Protein AF-A0A659S0G4-F1 (afdb_monomer_lite)

pLDDT: mean 74.45, std 11.12, range [40.91, 91.38]

Radius of gyration: 21.23 Å; chains: 1; bounding box: 45×64×36 Å

Secondary structure (DSSP, 8-state):
-HHHHHHHHHHHHHHHHHHHHHHS------PPPPTTSS-HHHHHHHHHHHHHHHHHHHHHHHHHHHH-HHHHHHHHHHHHHHHHHHHS-EE-TTSSEE----HHHHHHHH---

Organism: NCBI:txid436295

Sequence (113 aa):
MKIEQQLRQLSFSGLAAALLLMVVPQQAFAMHIMEGFLPPVWALAWWLLFLPCLWYGLVRLRRIVQEDNHQKVLLALCGAFIFVLSALKIPSVTGSCSHPTGVGLAVILFGPG

Foldseek 3Di:
DVVVVVVVVVVVVVVVVVVVVVVPPDPPPPDDDDPPPDDPVVVVVVVVVVVVLVVVVVVLLVVQCVVDVVSVVVVVVLVVVLVVQQVDFDQDPVGDTHGDNSQVVCCVPRNSD

Structure (mmCIF, N/CA/C/O backbone):
data_AF-A0A659S0G4-F1
#
_entry.id   AF-A0A659S0G4-F1
#
loop_
_atom_site.group_PDB
_atom_site.id
_atom_site.type_symbol
_atom_site.label_atom_id
_atom_site.label_alt_id
_atom_site.label_comp_id
_atom_site.label_asym_id
_atom_site.label_entity_id
_atom_site.label_seq_id
_atom_site.pdbx_PDB_ins_code
_atom_site.Cartn_x
_atom_site.Cartn_y
_atom_site.Cartn_z
_atom_site.occupancy
_atom_site.B_iso_or_equiv
_atom_site.auth_seq_id
_atom_site.auth_comp_id
_atom_site.auth_asym_id
_atom_site.auth_atom_id
_atom_site.pdbx_PDB_model_num
ATOM 1 N N . MET A 1 1 ? 11.212 -48.887 13.313 1.00 59.75 1 MET A N 1
ATOM 2 C CA . MET A 1 1 ? 10.382 -47.837 13.956 1.00 59.75 1 MET A CA 1
ATOM 3 C C . MET A 1 1 ? 11.092 -46.488 14.128 1.00 59.75 1 MET A C 1
ATOM 5 O O . MET A 1 1 ? 10.470 -45.481 13.836 1.00 59.75 1 MET A O 1
ATOM 9 N N . LYS A 1 2 ? 12.374 -46.423 14.536 1.00 64.50 2 LYS A N 1
ATOM 10 C CA . LYS A 1 2 ? 13.100 -45.140 14.718 1.00 64.50 2 LYS A CA 1
ATOM 11 C C . LYS A 1 2 ? 13.318 -44.320 13.428 1.00 64.50 2 LYS A C 1
ATOM 13 O O . LYS A 1 2 ? 13.278 -43.098 13.482 1.00 64.50 2 LYS A O 1
ATOM 18 N N . ILE A 1 3 ? 13.515 -44.979 12.282 1.00 67.31 3 ILE A N 1
ATOM 19 C CA . ILE A 1 3 ? 13.807 -44.324 10.987 1.00 67.31 3 ILE A CA 1
ATOM 20 C C . ILE A 1 3 ? 12.574 -43.591 10.422 1.00 67.31 3 ILE A C 1
ATOM 22 O O . ILE A 1 3 ? 12.683 -42.447 9.997 1.00 67.31 3 ILE A O 1
ATOM 26 N N . GLU A 1 4 ? 11.388 -44.197 10.517 1.00 70.69 4 GLU A N 1
ATOM 27 C CA . GLU A 1 4 ? 10.100 -43.584 10.136 1.00 70.69 4 GLU A CA 1
ATOM 28 C C . GLU A 1 4 ? 9.782 -42.322 10.960 1.00 70.69 4 GLU A C 1
ATOM 30 O O . GLU A 1 4 ? 9.325 -41.310 10.429 1.00 70.69 4 GLU A O 1
ATOM 35 N N . GLN A 1 5 ? 10.072 -42.349 12.268 1.00 68.31 5 GLN A N 1
ATOM 36 C CA . GLN A 1 5 ? 9.916 -41.182 13.144 1.00 68.31 5 GLN A CA 1
ATOM 37 C C . GLN A 1 5 ? 10.890 -40.052 12.789 1.00 68.31 5 GLN A C 1
ATOM 39 O O . GLN A 1 5 ? 10.488 -38.891 12.794 1.00 68.31 5 GLN A O 1
ATOM 44 N N . GLN A 1 6 ? 12.136 -40.380 12.440 1.00 67.88 6 GLN A N 1
ATOM 45 C CA . GLN A 1 6 ? 13.134 -39.405 11.991 1.00 67.88 6 GLN A CA 1
ATOM 46 C C . GLN A 1 6 ? 12.742 -38.766 10.650 1.00 67.88 6 GLN A C 1
ATOM 48 O O . GLN A 1 6 ? 12.810 -37.548 10.519 1.00 67.88 6 GLN A O 1
ATOM 53 N N . LEU A 1 7 ? 12.241 -39.554 9.690 1.00 69.50 7 LEU A N 1
ATOM 54 C CA . LEU A 1 7 ? 11.732 -39.055 8.403 1.00 69.50 7 LEU A CA 1
ATOM 55 C C . LEU A 1 7 ? 10.516 -38.130 8.573 1.00 69.50 7 LEU A C 1
ATOM 57 O O . LEU A 1 7 ? 10.467 -37.059 7.967 1.00 69.50 7 LEU A O 1
ATOM 61 N N . ARG A 1 8 ? 9.563 -38.487 9.447 1.00 69.00 8 ARG A N 1
ATOM 62 C CA . ARG A 1 8 ? 8.421 -37.616 9.784 1.00 69.00 8 ARG A CA 1
ATOM 63 C C . ARG A 1 8 ? 8.846 -36.331 10.490 1.00 69.00 8 ARG A C 1
ATOM 65 O O . ARG A 1 8 ? 8.288 -35.283 10.185 1.00 69.00 8 ARG A O 1
ATOM 72 N N . GLN A 1 9 ? 9.821 -36.390 11.397 1.00 67.12 9 GLN A N 1
ATOM 73 C CA . GLN A 1 9 ? 10.372 -35.201 12.058 1.00 67.12 9 GLN A CA 1
ATOM 74 C C . GLN A 1 9 ? 11.100 -34.284 11.070 1.00 67.12 9 GLN A C 1
ATOM 76 O O . GLN A 1 9 ? 10.931 -33.069 11.145 1.00 67.12 9 GLN A O 1
ATOM 81 N N . LEU A 1 10 ? 11.837 -34.843 10.103 1.00 71.12 10 LEU A N 1
ATOM 82 C CA . LEU A 1 10 ? 12.478 -34.069 9.037 1.00 71.12 10 LEU A CA 1
ATOM 83 C C . LEU A 1 10 ? 11.444 -33.390 8.125 1.00 71.12 10 LEU A C 1
ATOM 85 O O . LEU A 1 10 ? 11.600 -32.223 7.781 1.00 71.12 10 LEU A O 1
ATOM 89 N N . SER A 1 11 ? 10.364 -34.096 7.776 1.00 76.62 11 SER A N 1
ATOM 90 C CA . SER A 1 11 ? 9.264 -33.561 6.962 1.00 76.62 11 SER A CA 1
ATOM 91 C C . SER A 1 11 ? 8.482 -32.459 7.687 1.00 76.62 11 SER A C 1
ATOM 93 O O . SER A 1 11 ? 8.220 -31.410 7.100 1.00 76.62 11 SER A O 1
ATOM 95 N N . PHE A 1 12 ? 8.177 -32.643 8.977 1.00 77.06 12 PHE A N 1
ATOM 96 C CA . PHE A 1 12 ? 7.542 -31.613 9.806 1.00 77.06 12 PHE A CA 1
ATOM 97 C C . PHE A 1 12 ? 8.444 -30.394 10.007 1.00 77.06 12 PHE A C 1
ATOM 99 O O . PHE A 1 12 ? 7.964 -29.266 9.950 1.00 77.06 12 PHE A O 1
ATOM 106 N N . SER A 1 13 ? 9.746 -30.613 10.203 1.00 78.38 13 SER A N 1
ATOM 107 C CA . SER A 1 13 ? 10.742 -29.543 10.292 1.00 78.38 13 SER A CA 1
ATOM 108 C C . SER A 1 13 ? 10.844 -28.763 8.977 1.00 78.38 13 SER A C 1
ATOM 110 O O . SER A 1 13 ? 10.824 -27.535 8.987 1.00 78.38 13 SER A O 1
ATOM 112 N N . GLY A 1 14 ? 10.846 -29.455 7.832 1.00 82.06 14 GLY A N 1
ATOM 113 C CA . GLY A 1 14 ? 10.833 -28.828 6.508 1.00 82.06 14 GLY A CA 1
ATOM 114 C C . GLY A 1 14 ? 9.564 -28.012 6.240 1.00 82.06 14 GLY A C 1
ATOM 115 O O . GLY A 1 14 ? 9.650 -2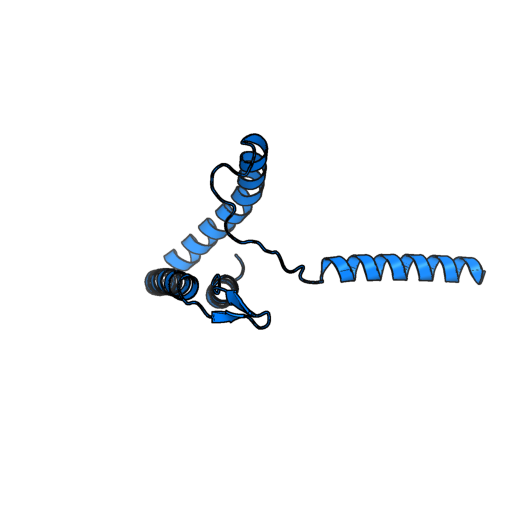6.895 5.734 1.00 82.06 14 GLY A O 1
ATOM 116 N N . LEU A 1 15 ? 8.395 -28.522 6.640 1.00 82.06 15 LEU A N 1
ATOM 117 C CA . LEU A 1 15 ? 7.129 -27.784 6.568 1.00 82.06 15 LEU A CA 1
ATOM 118 C C . LEU A 1 15 ? 7.125 -26.557 7.488 1.00 82.06 15 LEU A C 1
ATOM 120 O O . LEU A 1 15 ? 6.713 -25.482 7.063 1.00 82.06 15 LEU A O 1
ATOM 124 N N . ALA A 1 16 ? 7.620 -26.692 8.720 1.00 81.19 16 ALA A N 1
ATOM 125 C CA . ALA A 1 16 ? 7.731 -25.581 9.660 1.00 81.19 16 ALA A CA 1
ATOM 126 C C . ALA A 1 16 ? 8.700 -24.499 9.155 1.00 81.19 16 ALA A C 1
ATOM 128 O O . ALA A 1 16 ? 8.395 -23.313 9.255 1.00 81.19 16 ALA A O 1
ATOM 129 N N . ALA A 1 17 ? 9.825 -24.891 8.552 1.00 79.12 17 ALA A N 1
ATOM 130 C CA . ALA A 1 17 ? 10.774 -23.971 7.934 1.00 79.12 17 ALA A CA 1
ATOM 131 C C . ALA A 1 17 ? 10.173 -23.249 6.717 1.00 79.12 17 ALA A C 1
ATOM 133 O O . ALA A 1 17 ? 10.342 -22.040 6.586 1.00 79.12 17 ALA A O 1
ATOM 134 N N . ALA A 1 18 ? 9.422 -23.948 5.860 1.00 76.94 18 ALA A N 1
ATOM 135 C CA . ALA A 1 18 ? 8.732 -23.335 4.723 1.00 76.94 18 ALA A CA 1
ATOM 136 C C . ALA A 1 18 ? 7.661 -22.324 5.169 1.00 76.94 18 ALA A C 1
ATOM 138 O O . ALA A 1 18 ? 7.547 -21.239 4.602 1.00 76.94 18 ALA A O 1
ATOM 139 N N . LEU A 1 19 ? 6.913 -22.657 6.223 1.00 78.38 19 LEU A N 1
ATOM 140 C CA . LEU A 1 19 ? 5.888 -21.787 6.796 1.00 78.38 19 LEU A CA 1
ATOM 141 C C . LEU A 1 19 ? 6.518 -20.556 7.466 1.00 78.38 19 LEU A C 1
ATOM 143 O O . LEU A 1 19 ? 6.023 -19.445 7.306 1.00 78.38 19 LEU A O 1
ATOM 147 N N . LEU A 1 20 ? 7.662 -20.732 8.130 1.00 74.50 20 LEU A N 1
ATOM 148 C CA . LEU A 1 20 ? 8.440 -19.638 8.705 1.00 74.50 20 LEU A CA 1
ATOM 149 C C . LEU A 1 20 ? 8.999 -18.711 7.617 1.00 74.50 20 LEU A C 1
ATOM 151 O O . LEU A 1 20 ? 8.888 -17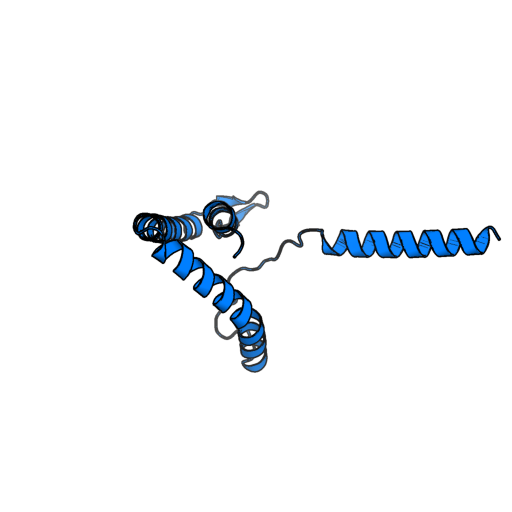.498 7.751 1.00 74.50 20 LEU A O 1
ATOM 155 N N . LEU A 1 21 ? 9.508 -19.256 6.507 1.00 70.25 21 LEU A N 1
ATOM 156 C CA . LEU A 1 21 ? 10.000 -18.473 5.366 1.00 70.25 21 LEU A CA 1
ATOM 157 C C . LEU A 1 21 ? 8.901 -17.656 4.668 1.00 70.25 21 LEU A C 1
ATOM 159 O O . LEU A 1 21 ? 9.199 -16.576 4.166 1.00 70.25 21 LEU A O 1
ATOM 163 N N . MET A 1 22 ? 7.643 -18.114 4.671 1.00 65.81 22 MET A N 1
ATOM 164 C CA . MET A 1 22 ? 6.508 -17.328 4.159 1.00 65.81 22 MET A CA 1
ATOM 165 C C . MET A 1 22 ? 6.104 -16.163 5.074 1.00 65.81 22 MET A C 1
ATOM 167 O O . MET A 1 22 ? 5.543 -15.181 4.595 1.00 65.81 22 MET A O 1
ATOM 171 N N . VAL A 1 23 ? 6.381 -16.261 6.377 1.00 68.69 23 VAL A N 1
ATOM 172 C CA . VAL A 1 23 ? 6.092 -15.205 7.365 1.00 68.69 23 VAL A CA 1
ATOM 173 C C . VAL A 1 23 ? 7.227 -14.178 7.442 1.00 68.69 23 VAL A C 1
ATOM 175 O O . VAL A 1 23 ? 7.009 -13.058 7.907 1.00 68.69 23 VAL A O 1
ATOM 178 N N . VAL A 1 24 ? 8.432 -14.516 6.963 1.00 58.91 24 VAL A N 1
ATOM 179 C CA . VAL A 1 24 ? 9.543 -13.560 6.897 1.00 58.91 24 VAL A CA 1
ATOM 180 C C . VAL A 1 24 ? 9.160 -12.423 5.944 1.00 58.91 24 VAL A C 1
ATOM 182 O O . VAL A 1 24 ? 8.944 -12.674 4.756 1.00 58.91 24 VAL A O 1
ATOM 185 N N . PRO A 1 25 ? 9.115 -11.164 6.419 1.00 48.50 25 PRO A N 1
ATOM 186 C CA . PRO A 1 25 ? 8.858 -10.028 5.553 1.00 48.50 25 PRO A CA 1
ATOM 187 C C . PRO A 1 25 ? 10.021 -9.900 4.566 1.00 48.50 25 PRO A C 1
ATOM 189 O O . PRO A 1 25 ? 11.109 -9.436 4.908 1.00 48.50 25 PRO A O 1
ATOM 192 N N . GLN A 1 26 ? 9.808 -10.352 3.331 1.00 48.28 26 GLN A N 1
ATOM 193 C CA . GLN A 1 26 ? 10.722 -10.090 2.228 1.00 48.28 26 GLN A CA 1
ATOM 194 C C . GLN A 1 26 ? 10.735 -8.575 2.004 1.00 48.28 26 GLN A C 1
ATOM 196 O O . GLN A 1 26 ? 9.684 -7.963 1.805 1.00 48.28 26 GLN A O 1
ATOM 201 N N . GLN A 1 27 ? 11.919 -7.960 2.062 1.00 47.88 27 GLN A N 1
ATOM 202 C CA . GLN A 1 27 ? 12.090 -6.557 1.700 1.00 47.88 27 GLN A CA 1
ATOM 203 C C . GLN A 1 27 ? 11.767 -6.407 0.212 1.00 47.88 27 GLN A C 1
ATOM 205 O O . GLN A 1 27 ? 12.602 -6.652 -0.655 1.00 47.88 27 GLN A O 1
ATOM 210 N N . ALA A 1 28 ? 10.524 -6.048 -0.092 1.00 49.44 28 ALA A N 1
ATOM 211 C CA . ALA A 1 28 ? 10.139 -5.692 -1.439 1.00 49.44 28 ALA A CA 1
ATOM 212 C C . ALA A 1 28 ? 10.856 -4.384 -1.790 1.00 49.44 28 ALA A C 1
ATOM 214 O O . ALA A 1 28 ? 10.543 -3.330 -1.236 1.00 49.44 28 ALA A O 1
ATOM 215 N N . PHE A 1 29 ? 11.795 -4.438 -2.736 1.00 52.22 29 PHE A N 1
ATOM 216 C CA . PHE A 1 29 ? 12.348 -3.261 -3.418 1.00 52.22 29 PHE A CA 1
ATOM 217 C C . PHE A 1 29 ? 11.293 -2.649 -4.358 1.00 52.22 29 PHE A C 1
ATOM 219 O O . PHE A 1 29 ? 11.532 -2.418 -5.539 1.00 52.22 29 PHE A O 1
ATOM 226 N N . ALA A 1 30 ? 10.086 -2.431 -3.837 1.00 54.12 30 ALA A N 1
ATOM 227 C CA . ALA A 1 30 ? 8.965 -1.838 -4.539 1.00 54.12 30 ALA A CA 1
ATOM 228 C C . ALA A 1 30 ? 9.149 -0.317 -4.549 1.00 54.12 30 ALA A C 1
ATOM 230 O O . ALA A 1 30 ? 8.494 0.422 -3.819 1.00 54.12 30 ALA A O 1
ATOM 231 N N . MET A 1 31 ? 10.097 0.147 -5.359 1.00 61.94 31 MET A N 1
ATOM 232 C CA . MET A 1 31 ? 10.041 1.506 -5.883 1.00 61.94 31 MET A CA 1
ATOM 233 C C . MET A 1 31 ? 9.171 1.520 -7.140 1.00 61.94 31 MET A C 1
ATOM 235 O O . MET A 1 31 ? 8.962 0.487 -7.777 1.00 61.94 31 MET A O 1
ATOM 239 N N . HIS A 1 32 ? 8.637 2.694 -7.472 1.00 67.94 32 HIS A N 1
ATOM 240 C CA . HIS A 1 32 ? 7.810 2.907 -8.655 1.00 67.94 32 HIS A CA 1
ATOM 241 C C . HIS A 1 32 ? 8.496 2.319 -9.897 1.00 67.94 32 HIS A C 1
ATOM 243 O O . HIS A 1 32 ? 9.608 2.718 -10.247 1.00 67.94 32 HIS A O 1
ATOM 249 N N . ILE A 1 33 ? 7.837 1.359 -10.549 1.00 74.94 33 ILE A N 1
ATOM 250 C CA . ILE A 1 33 ? 8.279 0.849 -11.847 1.00 74.94 33 ILE A CA 1
ATOM 251 C C . ILE A 1 33 ? 8.075 1.983 -12.850 1.00 74.94 33 ILE A C 1
ATOM 253 O O . ILE A 1 33 ? 6.972 2.519 -12.953 1.00 74.94 33 ILE A O 1
ATOM 257 N N . MET A 1 34 ? 9.135 2.366 -13.562 1.00 75.44 34 MET A N 1
ATOM 258 C CA . MET A 1 34 ? 9.049 3.431 -14.560 1.00 75.44 34 MET A CA 1
ATOM 259 C C . MET A 1 34 ? 8.046 3.073 -15.668 1.00 75.44 34 MET A C 1
ATOM 261 O O . MET A 1 34 ? 7.918 1.906 -16.058 1.00 75.44 34 MET A O 1
ATOM 265 N N . GLU A 1 35 ? 7.345 4.080 -16.189 1.00 74.00 35 GLU A N 1
ATOM 266 C CA . GLU A 1 35 ? 6.432 3.886 -17.316 1.00 74.00 35 GLU A CA 1
ATOM 267 C C . GLU A 1 35 ? 7.179 3.299 -18.523 1.00 74.00 35 GLU A C 1
ATOM 269 O O . GLU A 1 35 ? 8.306 3.686 -18.828 1.00 74.00 35 GLU A O 1
ATOM 274 N N . GLY A 1 36 ? 6.563 2.324 -19.194 1.00 76.88 36 GLY A N 1
ATOM 275 C CA . GLY A 1 36 ? 7.153 1.651 -20.357 1.00 76.88 36 GLY A CA 1
ATOM 276 C C . GLY A 1 36 ? 8.114 0.497 -20.047 1.00 76.88 36 GLY A C 1
ATOM 277 O O . GLY A 1 36 ? 8.561 -0.166 -20.978 1.00 76.88 36 GLY A O 1
ATOM 278 N N . PHE A 1 37 ? 8.406 0.199 -18.774 1.00 78.38 37 PHE A N 1
ATOM 279 C CA . PHE A 1 37 ? 9.291 -0.919 -18.410 1.00 78.38 37 PHE A CA 1
ATOM 280 C C . PHE A 1 37 ? 8.612 -2.295 -18.482 1.00 78.38 37 PHE A C 1
ATOM 282 O O . PHE A 1 37 ? 9.249 -3.296 -18.804 1.00 78.38 37 PHE A O 1
ATOM 289 N N . LEU A 1 38 ? 7.314 -2.364 -18.173 1.00 79.50 38 LEU A N 1
ATOM 290 C CA . LEU A 1 38 ? 6.559 -3.617 -18.157 1.00 79.50 38 LEU A CA 1
ATOM 291 C C . LEU A 1 38 ? 5.833 -3.843 -19.494 1.00 79.50 38 LEU A C 1
ATOM 293 O O . LEU A 1 38 ? 5.136 -2.938 -19.960 1.00 79.50 38 LEU A O 1
ATOM 297 N N . PRO A 1 39 ? 5.898 -5.055 -20.080 1.00 86.50 39 PRO A N 1
ATOM 298 C CA . PRO A 1 39 ? 5.055 -5.416 -21.213 1.00 86.50 39 PRO A CA 1
ATOM 299 C C . PRO A 1 39 ? 3.562 -5.230 -20.881 1.00 86.50 39 PRO A C 1
ATOM 301 O O . PRO A 1 39 ? 3.149 -5.570 -19.766 1.00 86.50 39 PRO A O 1
ATOM 304 N N . PRO A 1 40 ? 2.718 -4.779 -21.832 1.00 84.50 40 PRO A N 1
ATOM 305 C CA . PRO A 1 40 ? 1.312 -4.448 -21.567 1.00 84.50 40 PRO A CA 1
ATOM 306 C C . PRO A 1 40 ? 0.501 -5.584 -20.925 1.00 84.50 40 PRO A C 1
ATOM 308 O O . PRO A 1 40 ? -0.337 -5.349 -20.057 1.00 84.50 40 PRO A O 1
ATOM 311 N N . VAL A 1 41 ? 0.790 -6.832 -21.308 1.00 87.56 41 VAL A N 1
ATOM 312 C CA . VAL A 1 41 ? 0.140 -8.034 -20.757 1.00 87.56 41 VAL A CA 1
ATOM 313 C C . VAL A 1 41 ? 0.440 -8.199 -19.265 1.00 87.56 41 VAL A C 1
ATOM 315 O O . VAL A 1 41 ? -0.447 -8.533 -18.482 1.00 87.56 41 VAL A O 1
ATOM 318 N N . TRP A 1 42 ? 1.681 -7.932 -18.857 1.00 84.56 42 TRP A N 1
ATOM 319 C CA . TRP A 1 42 ? 2.099 -8.051 -17.463 1.00 84.56 42 TRP A CA 1
ATOM 320 C C . TRP A 1 42 ? 1.520 -6.916 -16.614 1.00 84.56 42 TRP A C 1
ATOM 322 O O . TRP A 1 42 ? 1.047 -7.162 -15.508 1.00 84.56 42 TRP A O 1
ATOM 332 N N . ALA A 1 43 ? 1.465 -5.693 -17.151 1.00 84.62 43 ALA A N 1
ATOM 333 C CA . ALA A 1 43 ? 0.817 -4.566 -16.481 1.00 84.62 43 ALA A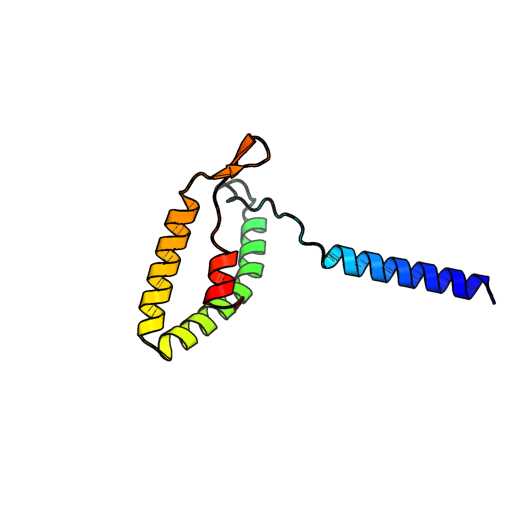 CA 1
ATOM 334 C C . ALA A 1 43 ? -0.670 -4.844 -16.189 1.00 84.62 43 ALA A C 1
ATOM 336 O O . ALA A 1 43 ? -1.134 -4.602 -15.074 1.00 84.62 43 ALA A O 1
ATOM 337 N N . LEU A 1 44 ? -1.398 -5.416 -17.157 1.00 86.94 44 LEU A N 1
ATOM 338 C CA . LEU A 1 44 ? -2.796 -5.821 -16.978 1.00 86.94 44 LEU A CA 1
ATOM 339 C C . LEU A 1 44 ? -2.960 -6.911 -15.913 1.00 86.94 44 LEU A C 1
ATOM 341 O O . LEU A 1 44 ? -3.883 -6.829 -15.105 1.00 86.94 44 LEU A O 1
ATOM 345 N N . ALA A 1 45 ? -2.064 -7.902 -15.876 1.00 89.50 45 ALA A N 1
ATOM 346 C CA . ALA A 1 45 ? -2.112 -8.965 -14.875 1.00 89.50 45 ALA A CA 1
ATOM 347 C C . ALA A 1 45 ? -1.991 -8.411 -13.443 1.00 89.50 45 ALA A C 1
ATOM 349 O O . ALA A 1 45 ? -2.786 -8.773 -12.574 1.00 89.50 45 ALA A O 1
ATOM 350 N N . TRP A 1 46 ? -1.060 -7.479 -13.203 1.00 85.12 46 TRP A N 1
ATOM 351 C CA . TRP A 1 46 ? -0.926 -6.824 -11.895 1.00 85.12 46 TRP A CA 1
ATOM 352 C C . TRP A 1 46 ? -2.106 -5.930 -11.551 1.00 85.12 46 TRP A C 1
ATOM 354 O O . TRP A 1 46 ? -2.547 -5.930 -10.404 1.00 85.12 46 TRP A O 1
ATOM 364 N N . TRP A 1 47 ? -2.656 -5.215 -12.532 1.00 85.50 47 TRP A N 1
ATOM 365 C CA . TRP A 1 47 ? -3.874 -4.429 -12.341 1.00 85.50 47 TRP A CA 1
ATOM 366 C C . TRP A 1 47 ? -5.050 -5.299 -11.900 1.00 85.50 47 TRP A C 1
ATOM 368 O O . TRP A 1 47 ? -5.777 -4.936 -10.977 1.00 85.50 47 TRP A O 1
ATOM 378 N N . LEU A 1 48 ? -5.210 -6.469 -12.518 1.00 91.38 48 LEU A N 1
ATOM 379 C CA . LEU A 1 48 ? -6.292 -7.394 -12.199 1.00 91.38 48 LEU A CA 1
ATOM 380 C C . LEU A 1 48 ? -6.152 -7.990 -10.791 1.00 91.38 48 LEU A C 1
ATOM 382 O O . LEU A 1 48 ? -7.150 -8.134 -10.091 1.00 91.38 48 LEU A O 1
ATOM 386 N N . LEU A 1 49 ? -4.922 -8.286 -10.359 1.00 89.44 49 LEU A N 1
ATOM 387 C CA . LEU A 1 49 ? -4.631 -8.746 -8.996 1.00 89.44 49 LEU A CA 1
ATOM 388 C C . LEU A 1 49 ? -4.798 -7.636 -7.947 1.00 89.44 49 LEU A C 1
ATOM 390 O O . LEU A 1 49 ? -5.241 -7.905 -6.834 1.00 89.44 49 LEU A O 1
ATOM 394 N N . PHE A 1 50 ? -4.469 -6.392 -8.293 1.00 86.50 50 PHE A N 1
ATOM 395 C CA . PHE A 1 50 ? -4.579 -5.236 -7.401 1.00 86.50 50 PHE A CA 1
ATOM 396 C C . PHE A 1 50 ? -6.025 -4.751 -7.212 1.00 86.50 50 PHE A C 1
ATOM 398 O O . PHE A 1 50 ? -6.409 -4.351 -6.111 1.00 86.50 50 PHE A O 1
ATOM 405 N N . LEU A 1 51 ? -6.845 -4.816 -8.265 1.00 90.75 51 LEU A N 1
ATOM 406 C CA . LEU A 1 51 ? -8.242 -4.372 -8.277 1.00 90.75 51 LEU A CA 1
ATOM 407 C C . LEU A 1 51 ? -9.107 -4.870 -7.102 1.00 90.75 51 LEU A C 1
ATOM 409 O O . LEU A 1 51 ? -9.780 -4.031 -6.499 1.00 90.75 51 LEU A O 1
ATOM 413 N N . PRO A 1 52 ? -9.130 -6.168 -6.733 1.00 88.06 52 PRO A N 1
ATOM 414 C CA . PRO A 1 52 ? -9.945 -6.635 -5.610 1.00 88.06 52 PRO A CA 1
ATOM 415 C C . PRO A 1 52 ? -9.503 -6.034 -4.271 1.00 88.06 52 PRO A C 1
ATOM 417 O O . PRO A 1 52 ? -10.350 -5.648 -3.463 1.00 88.06 52 PRO A O 1
ATOM 420 N N . CYS A 1 53 ? -8.194 -5.896 -4.047 1.00 87.50 53 CYS A N 1
ATOM 421 C CA . CYS A 1 53 ? -7.651 -5.261 -2.846 1.00 87.50 53 CYS A CA 1
ATOM 422 C C . CYS A 1 53 ? -8.010 -3.771 -2.793 1.00 87.50 53 CYS A C 1
ATOM 424 O O . CYS A 1 53 ? -8.462 -3.284 -1.756 1.00 87.50 53 CYS A O 1
ATOM 426 N N . LEU A 1 54 ? -7.884 -3.063 -3.922 1.00 87.25 54 LEU A N 1
ATOM 427 C CA . LEU A 1 54 ? -8.275 -1.659 -4.035 1.00 87.25 54 LEU A CA 1
ATOM 428 C C . LEU A 1 54 ? -9.773 -1.471 -3.769 1.00 87.25 54 LEU A C 1
ATOM 430 O O . LEU A 1 54 ? -10.165 -0.569 -3.032 1.00 87.25 54 LEU A O 1
ATOM 434 N N . TRP A 1 55 ? -10.616 -2.326 -4.351 1.00 88.81 55 TRP A N 1
ATOM 435 C CA . TRP A 1 55 ? -12.063 -2.258 -4.174 1.00 88.81 55 TRP A CA 1
ATOM 436 C C . TRP A 1 55 ? -12.465 -2.438 -2.709 1.00 88.81 55 TRP A C 1
ATOM 438 O O . TRP A 1 55 ? -13.237 -1.637 -2.181 1.00 88.81 55 TRP A O 1
ATOM 448 N N . TYR A 1 56 ? -11.917 -3.457 -2.042 1.00 87.06 56 TYR A N 1
ATOM 449 C CA . TYR A 1 56 ? -12.169 -3.698 -0.623 1.00 87.06 56 TYR A CA 1
ATOM 450 C C . TYR A 1 56 ? -11.757 -2.495 0.239 1.00 87.06 56 TYR A C 1
ATOM 452 O O . TYR A 1 56 ? -12.571 -2.017 1.034 1.00 87.06 56 TYR A O 1
ATOM 460 N N . GLY A 1 57 ? -10.558 -1.946 -0.001 1.00 83.94 57 GLY A N 1
ATOM 461 C CA . GLY A 1 57 ? -10.071 -0.753 0.693 1.00 83.94 57 GLY A CA 1
ATOM 462 C C . GLY A 1 57 ? -10.965 0.470 0.474 1.00 83.94 57 GLY A C 1
ATOM 463 O O . GLY A 1 57 ? -11.331 1.162 1.419 1.00 83.94 57 GLY A O 1
ATOM 464 N N . LEU A 1 58 ? -11.417 0.712 -0.761 1.00 85.62 58 LEU A N 1
ATOM 465 C CA . LEU A 1 58 ? -12.314 1.830 -1.074 1.00 85.62 58 LEU A CA 1
ATOM 466 C C . LEU A 1 58 ? -13.685 1.700 -0.403 1.00 85.62 58 LEU A C 1
ATOM 468 O O . LEU A 1 58 ? -14.228 2.695 0.079 1.00 85.62 58 LEU A O 1
ATOM 472 N N . VAL A 1 59 ? -14.269 0.499 -0.376 1.00 87.81 59 VAL A N 1
ATOM 473 C CA . VAL A 1 59 ? -15.569 0.264 0.273 1.00 87.81 59 VAL A CA 1
ATOM 474 C C . VAL A 1 59 ? -15.476 0.528 1.773 1.00 87.81 59 VAL A C 1
ATOM 476 O O . VAL A 1 59 ? -16.367 1.159 2.344 1.00 87.81 59 VAL A O 1
ATOM 479 N N . ARG A 1 60 ? -14.398 0.077 2.410 1.00 83.38 60 ARG A N 1
ATOM 480 C CA . ARG A 1 60 ? -14.177 0.263 3.842 1.00 83.38 60 ARG A CA 1
ATOM 481 C C . ARG A 1 60 ? -13.871 1.715 4.190 1.00 83.38 60 ARG A C 1
ATOM 483 O O . ARG A 1 60 ? -14.506 2.258 5.091 1.00 83.38 60 ARG A O 1
ATOM 490 N N . LEU A 1 61 ? -13.032 2.376 3.396 1.00 82.94 61 LEU A N 1
ATOM 491 C CA . LEU A 1 61 ? -12.748 3.801 3.534 1.00 82.94 61 LEU A CA 1
ATOM 492 C C . LEU A 1 61 ? -14.022 4.646 3.427 1.00 82.94 61 LEU A C 1
ATOM 494 O O . LEU A 1 61 ? -14.233 5.544 4.236 1.00 82.94 61 LEU A O 1
ATOM 498 N N . ARG A 1 62 ? -14.914 4.328 2.475 1.00 83.69 62 ARG A N 1
ATOM 499 C CA . ARG A 1 62 ? -16.216 5.005 2.361 1.00 83.69 62 ARG A CA 1
ATOM 500 C C . ARG A 1 62 ? -17.075 4.835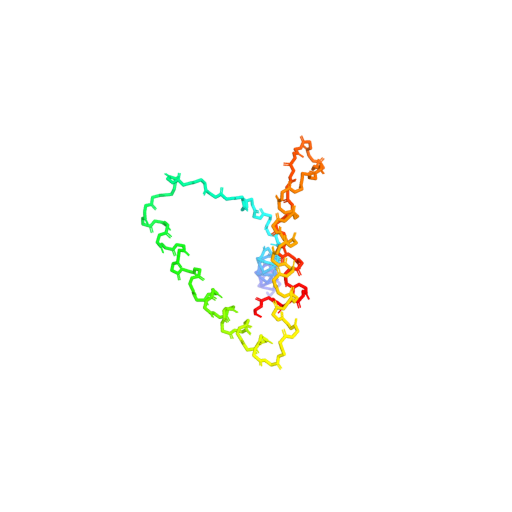 3.609 1.00 83.69 62 ARG A C 1
ATOM 502 O O . ARG A 1 62 ? -17.704 5.810 3.998 1.00 83.69 62 ARG A O 1
ATOM 509 N N . ARG A 1 63 ? -17.109 3.649 4.229 1.00 83.56 63 ARG A N 1
ATOM 510 C CA . ARG A 1 63 ? -17.879 3.424 5.469 1.00 83.56 63 ARG A CA 1
ATOM 511 C C . ARG A 1 63 ? -17.340 4.274 6.618 1.00 83.56 63 ARG A C 1
ATOM 513 O O . ARG A 1 63 ? -18.101 5.029 7.207 1.00 83.56 63 ARG A O 1
ATOM 520 N N . ILE A 1 64 ? -16.026 4.236 6.839 1.00 80.75 64 ILE A N 1
ATOM 521 C CA . ILE A 1 64 ? -15.333 5.019 7.875 1.00 80.75 64 ILE A CA 1
ATOM 522 C C . ILE A 1 64 ? -15.614 6.525 7.710 1.00 80.75 64 ILE A C 1
ATOM 524 O O . ILE A 1 64 ? -15.907 7.240 8.663 1.00 80.75 64 ILE A O 1
ATOM 528 N N . VAL A 1 65 ? -15.579 7.002 6.466 1.00 82.69 65 VAL A N 1
ATOM 529 C CA . VAL A 1 65 ? -15.840 8.397 6.095 1.00 82.69 65 VAL A CA 1
ATOM 530 C C . VAL A 1 65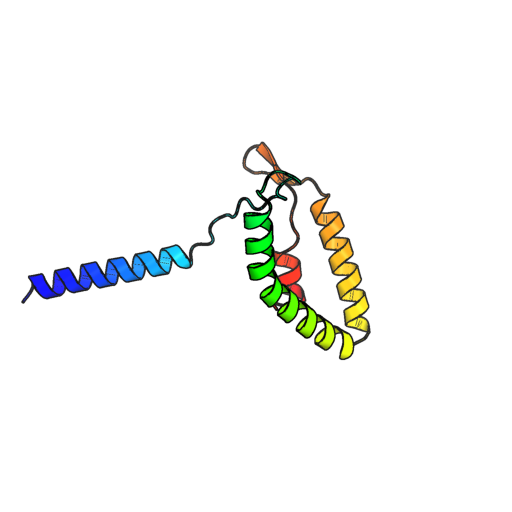 ? -17.321 8.800 6.213 1.00 82.69 65 VAL A C 1
ATOM 532 O O . VAL A 1 65 ? -17.629 9.981 6.394 1.00 82.69 65 VAL A O 1
ATOM 535 N N . GLN A 1 66 ? -18.250 7.857 6.048 1.00 81.38 66 GLN A N 1
ATOM 536 C CA . GLN A 1 66 ? -19.690 8.104 6.175 1.00 81.38 66 GLN A CA 1
ATOM 537 C C . GLN A 1 66 ? -20.149 8.158 7.634 1.00 81.38 66 GLN A C 1
ATOM 539 O O . GLN A 1 66 ? -21.098 8.881 7.923 1.00 81.38 66 GLN A O 1
ATOM 544 N N . GLU A 1 67 ? -19.482 7.428 8.528 1.00 80.69 67 GLU A N 1
ATOM 545 C CA . GLU A 1 67 ? -19.796 7.404 9.961 1.00 80.69 67 GLU A CA 1
ATOM 546 C C . GLU A 1 67 ? -19.441 8.723 10.664 1.00 80.69 67 GLU A C 1
ATOM 548 O O . GLU A 1 67 ? -20.208 9.185 11.506 1.00 80.69 67 GLU A O 1
ATOM 553 N N . ASP A 1 68 ? -18.333 9.374 10.288 1.00 77.25 68 ASP A N 1
ATOM 554 C CA . ASP A 1 68 ? -17.925 10.655 10.873 1.00 77.25 68 ASP A CA 1
ATOM 555 C C . ASP A 1 68 ? -17.284 11.586 9.828 1.00 77.25 68 ASP A C 1
ATOM 557 O O . ASP A 1 68 ? -16.325 11.243 9.133 1.00 77.25 68 ASP A O 1
ATOM 561 N N . ASN A 1 69 ? -17.783 12.821 9.731 1.00 75.62 69 ASN A N 1
ATOM 562 C CA . ASN A 1 69 ? -17.211 13.833 8.842 1.00 75.62 69 ASN A CA 1
ATOM 563 C C . ASN A 1 69 ? -15.794 14.259 9.264 1.00 75.62 69 ASN A C 1
ATOM 565 O O . ASN A 1 69 ? -15.029 14.714 8.412 1.00 75.62 69 ASN A O 1
ATOM 569 N N . HIS A 1 70 ? -15.410 14.084 10.531 1.00 76.56 70 HIS A N 1
ATOM 570 C CA . HIS A 1 70 ? -14.057 14.360 11.010 1.00 76.56 70 HIS A CA 1
ATOM 571 C C . HIS A 1 70 ? -13.016 13.409 10.391 1.00 76.56 70 HIS A C 1
ATOM 573 O O . HIS A 1 70 ? -11.900 13.823 10.068 1.00 76.56 70 HIS A O 1
ATOM 579 N N . GLN A 1 71 ? -13.409 12.162 10.102 1.00 77.25 71 GLN A N 1
ATOM 580 C CA . GLN A 1 71 ? -12.563 11.163 9.434 1.00 77.25 71 GLN A CA 1
ATOM 581 C C . GLN A 1 71 ? -12.139 11.612 8.026 1.00 77.25 71 GLN A C 1
ATOM 583 O O . GLN A 1 71 ? -11.021 11.326 7.602 1.00 77.25 71 GLN A O 1
ATOM 588 N N . LYS A 1 72 ? -12.982 12.373 7.305 1.00 79.56 72 LYS A N 1
ATOM 589 C CA . LYS A 1 72 ? -12.638 12.937 5.980 1.00 79.56 72 LYS A CA 1
ATOM 590 C C . LYS A 1 72 ? -11.436 13.865 6.055 1.00 79.56 72 LYS A C 1
ATOM 592 O O . LYS A 1 72 ? -10.557 13.812 5.197 1.00 79.56 72 LYS A O 1
ATOM 597 N N . VAL A 1 73 ? -11.416 14.718 7.077 1.00 83.25 73 VAL A N 1
ATOM 598 C CA . VAL A 1 73 ? -10.343 15.691 7.291 1.00 83.25 73 VAL A CA 1
ATOM 599 C C . VAL A 1 73 ? -9.058 14.963 7.673 1.00 83.25 73 VAL A C 1
ATOM 601 O O . VAL A 1 73 ? -8.007 15.243 7.099 1.00 83.25 73 VAL A O 1
ATOM 604 N N . LEU A 1 74 ? -9.147 13.979 8.573 1.00 82.81 74 LEU A N 1
ATOM 605 C CA . LEU A 1 74 ? -8.001 13.172 8.991 1.00 82.81 74 LEU A CA 1
ATOM 606 C C . LEU A 1 74 ? -7.400 12.380 7.820 1.00 82.81 74 LEU A C 1
ATOM 608 O O . LEU A 1 74 ? -6.182 12.328 7.667 1.00 82.81 74 LEU A O 1
ATOM 612 N N . LEU A 1 75 ? -8.251 11.812 6.963 1.00 84.06 75 LEU A N 1
ATOM 613 C CA . LEU A 1 75 ? -7.843 11.093 5.760 1.00 84.06 75 LEU A CA 1
ATOM 614 C C . LEU A 1 75 ? -7.126 12.009 4.763 1.00 84.06 75 LEU A C 1
ATOM 616 O O . LEU A 1 75 ? -6.061 11.653 4.260 1.00 84.06 75 LEU A O 1
ATOM 620 N N . ALA A 1 76 ? -7.676 13.198 4.503 1.00 83.31 76 ALA A N 1
ATOM 621 C CA . ALA A 1 76 ? -7.051 14.179 3.620 1.00 83.31 76 ALA A CA 1
ATOM 622 C C . ALA A 1 76 ? -5.682 14.634 4.155 1.00 83.31 76 ALA A C 1
ATOM 624 O O . ALA A 1 76 ? -4.706 14.686 3.406 1.00 83.31 76 ALA A O 1
ATOM 625 N N . LEU A 1 77 ? -5.593 14.904 5.460 1.00 85.56 77 LEU A N 1
ATOM 626 C CA . LEU A 1 77 ? -4.353 15.315 6.115 1.00 85.56 77 LEU A CA 1
ATOM 627 C C . LEU A 1 77 ? -3.316 14.188 6.127 1.00 85.56 77 LEU A C 1
ATOM 629 O O . LEU A 1 77 ? -2.146 14.431 5.844 1.00 85.56 77 LEU A O 1
ATOM 633 N N . CYS A 1 78 ? -3.741 12.949 6.377 1.00 83.12 78 CYS A N 1
ATOM 634 C CA . CYS A 1 78 ? -2.871 11.782 6.303 1.00 83.12 78 CYS A CA 1
ATOM 635 C C . CYS A 1 78 ? -2.344 11.560 4.878 1.00 83.12 78 CYS A C 1
ATOM 637 O O . CYS A 1 78 ? -1.161 11.282 4.704 1.00 83.12 78 CYS A O 1
ATOM 639 N N . GLY A 1 79 ? -3.188 11.725 3.855 1.00 82.69 79 GLY A N 1
ATOM 640 C CA . GLY A 1 79 ? -2.771 11.647 2.454 1.00 82.69 79 GLY A CA 1
ATOM 641 C C . GLY A 1 79 ? -1.728 12.709 2.099 1.00 82.69 79 GLY A C 1
ATOM 642 O O . GLY A 1 79 ? -0.676 12.387 1.546 1.00 82.69 79 GLY A O 1
ATOM 643 N N . ALA A 1 80 ? -1.972 13.963 2.490 1.00 83.81 80 ALA A N 1
ATOM 644 C CA . ALA A 1 80 ? -1.014 15.053 2.306 1.00 83.81 80 ALA A CA 1
ATOM 645 C C . ALA A 1 80 ? 0.301 14.796 3.062 1.00 83.81 80 ALA A C 1
ATOM 647 O O . ALA A 1 80 ? 1.385 15.024 2.526 1.00 83.81 80 ALA A O 1
ATOM 648 N N . PHE A 1 81 ? 0.225 14.266 4.283 1.00 83.44 81 PHE A N 1
ATOM 649 C CA . PHE A 1 81 ? 1.397 13.933 5.084 1.00 83.44 81 PHE A CA 1
ATOM 650 C C . PHE A 1 81 ? 2.224 12.802 4.468 1.00 83.44 81 PHE A C 1
ATOM 652 O O . PHE A 1 81 ? 3.443 12.920 4.395 1.00 83.44 81 PHE A O 1
ATOM 659 N N . ILE A 1 82 ? 1.586 11.742 3.962 1.00 82.62 82 ILE A N 1
ATOM 660 C CA . ILE A 1 82 ? 2.266 10.643 3.257 1.00 82.62 82 ILE A CA 1
ATOM 661 C C . ILE A 1 82 ? 2.975 11.161 2.002 1.00 82.62 82 ILE A C 1
ATOM 663 O O . ILE A 1 82 ? 4.110 10.768 1.738 1.00 82.62 82 ILE A O 1
ATOM 667 N N . PHE A 1 83 ? 2.356 12.084 1.263 1.00 82.19 83 PHE A N 1
ATOM 668 C CA . PHE A 1 83 ? 2.984 12.714 0.103 1.00 82.19 83 PHE A CA 1
ATOM 669 C C . PHE A 1 83 ? 4.235 13.521 0.486 1.00 82.19 83 PHE A C 1
ATOM 671 O O . PHE A 1 83 ? 5.290 13.365 -0.128 1.00 82.19 83 PHE A O 1
ATOM 678 N N . VAL A 1 84 ? 4.151 14.338 1.541 1.00 82.88 84 VAL A N 1
ATOM 679 C CA . VAL A 1 84 ? 5.294 15.116 2.049 1.00 82.88 84 VAL A CA 1
ATOM 680 C C . VAL A 1 84 ? 6.396 14.201 2.587 1.00 82.88 84 VAL A C 1
ATOM 682 O O . VAL A 1 84 ? 7.570 14.409 2.281 1.00 82.88 84 VAL A O 1
ATOM 685 N N . LEU A 1 85 ? 6.033 13.158 3.337 1.00 78.06 85 LEU A N 1
ATOM 686 C CA . LEU A 1 85 ? 6.961 12.126 3.799 1.00 78.06 85 LEU A CA 1
ATOM 687 C C . LEU A 1 85 ? 7.670 11.449 2.624 1.00 78.06 85 LEU A C 1
ATOM 689 O O . LEU A 1 85 ? 8.887 11.308 2.656 1.00 78.06 85 LEU A O 1
ATOM 693 N N . SER A 1 86 ? 6.950 11.116 1.554 1.00 69.25 86 SER A N 1
ATOM 694 C CA . SER A 1 86 ? 7.533 10.525 0.347 1.00 69.25 86 SER A CA 1
ATOM 695 C C . SER A 1 86 ? 8.514 11.459 -0.375 1.00 69.25 86 SER A C 1
ATOM 697 O O . SER A 1 86 ? 9.350 10.982 -1.141 1.00 69.25 86 SER A O 1
ATOM 699 N N . ALA A 1 87 ? 8.435 12.773 -0.153 1.00 72.94 87 ALA A N 1
ATOM 700 C CA . ALA A 1 87 ? 9.366 13.755 -0.709 1.00 72.94 87 ALA A CA 1
ATOM 701 C C . ALA A 1 87 ? 10.582 14.022 0.206 1.00 72.94 87 ALA A C 1
ATOM 703 O O . ALA A 1 87 ? 11.592 14.574 -0.249 1.00 72.94 87 ALA A O 1
ATOM 704 N N . LEU A 1 88 ? 10.511 13.621 1.481 1.00 72.44 88 LEU A N 1
ATOM 705 C CA . LEU A 1 88 ? 11.588 13.764 2.458 1.00 72.44 88 LEU A CA 1
ATOM 706 C C . LEU A 1 88 ? 12.680 12.719 2.210 1.00 72.44 88 LEU A C 1
ATOM 708 O O . LEU A 1 88 ? 12.474 11.512 2.333 1.00 72.44 88 LEU A O 1
ATOM 712 N N . LYS A 1 89 ? 13.878 13.205 1.881 1.00 59.72 89 LYS A N 1
ATOM 713 C CA . LYS A 1 89 ? 15.072 12.370 1.736 1.00 59.72 89 LYS A CA 1
ATOM 714 C C . LYS A 1 89 ? 15.610 12.030 3.124 1.00 59.72 89 LYS A C 1
ATOM 716 O O . LYS A 1 89 ? 16.059 12.918 3.843 1.00 59.72 89 LYS A O 1
ATOM 721 N N . ILE A 1 90 ? 15.581 10.751 3.481 1.00 66.50 90 ILE A N 1
ATOM 722 C CA . ILE A 1 90 ? 16.153 10.229 4.726 1.00 66.50 90 ILE A CA 1
ATOM 723 C C . ILE A 1 90 ? 17.470 9.512 4.384 1.00 66.50 90 ILE A C 1
ATOM 725 O O . ILE A 1 90 ? 17.509 8.751 3.406 1.00 66.50 90 ILE A O 1
ATOM 729 N N . PRO A 1 91 ? 18.563 9.744 5.140 1.00 60.25 91 PRO A N 1
ATOM 730 C CA . PRO A 1 91 ? 19.812 9.016 4.944 1.00 60.25 91 PRO A CA 1
ATOM 731 C C . PRO A 1 91 ? 19.591 7.524 5.216 1.00 60.25 91 PRO A C 1
ATOM 733 O O . PRO A 1 91 ? 19.137 7.136 6.291 1.00 60.25 91 PRO A O 1
ATOM 736 N N . SER A 1 92 ? 19.892 6.685 4.227 1.00 60.69 92 SER A N 1
ATOM 737 C CA . SER A 1 92 ? 19.843 5.233 4.372 1.00 60.69 92 SER A CA 1
ATOM 738 C C . SER A 1 92 ? 21.119 4.718 5.029 1.00 60.69 92 SER A C 1
ATOM 740 O O . SER A 1 92 ? 22.219 5.197 4.745 1.00 60.69 92 SER A O 1
ATOM 742 N N . VAL A 1 93 ? 20.970 3.671 5.841 1.00 57.88 93 VAL A N 1
ATOM 743 C CA . VAL A 1 93 ? 22.052 2.967 6.551 1.00 57.88 93 VAL A CA 1
ATOM 744 C C . VAL A 1 93 ? 23.102 2.389 5.581 1.00 57.88 93 VAL A C 1
ATOM 746 O O . VAL A 1 93 ? 24.230 2.119 5.975 1.00 57.88 93 VAL A O 1
ATOM 749 N N . THR A 1 94 ? 22.766 2.261 4.293 1.00 58.81 94 THR A N 1
ATOM 750 C CA . THR A 1 94 ? 23.645 1.753 3.226 1.00 58.81 94 THR A CA 1
ATOM 751 C C . THR A 1 94 ? 24.218 2.834 2.294 1.00 58.81 94 THR A C 1
ATOM 753 O O . THR A 1 94 ? 24.737 2.503 1.232 1.00 58.81 94 THR A O 1
ATOM 756 N N . GLY A 1 95 ? 24.155 4.124 2.656 1.00 40.91 95 GLY A N 1
ATOM 757 C CA . GLY A 1 95 ? 24.800 5.203 1.885 1.00 40.91 95 GLY A CA 1
ATOM 758 C C . GLY A 1 95 ? 24.003 5.722 0.679 1.00 40.91 95 GLY A C 1
ATOM 759 O O . GLY A 1 95 ? 24.570 6.344 -0.215 1.00 40.91 95 GLY A O 1
ATOM 760 N N . SER A 1 96 ? 22.688 5.491 0.651 1.00 54.72 96 SER A N 1
ATOM 761 C CA . SER A 1 96 ? 21.763 6.029 -0.360 1.00 54.72 96 SER A CA 1
ATOM 762 C C . SER A 1 96 ? 20.761 7.014 0.264 1.00 54.72 96 SER A C 1
ATOM 764 O O . SER A 1 96 ? 20.563 7.025 1.479 1.00 54.72 96 SER A O 1
ATOM 766 N N . CYS A 1 97 ? 20.096 7.838 -0.545 1.00 52.66 97 CYS A N 1
ATOM 767 C CA . CYS A 1 97 ? 18.942 8.623 -0.104 1.00 52.66 97 CYS A CA 1
ATOM 768 C C . CYS A 1 97 ? 17.669 7.812 -0.360 1.00 52.66 97 CYS A C 1
ATOM 770 O O . CYS A 1 97 ? 17.310 7.563 -1.508 1.00 52.66 97 CYS A O 1
ATOM 772 N N . SER A 1 98 ? 16.985 7.393 0.703 1.00 60.84 98 SER A N 1
ATOM 773 C CA . SER A 1 98 ? 15.676 6.737 0.607 1.00 60.84 98 SER A CA 1
ATOM 774 C C . SER A 1 98 ? 14.559 7.711 0.967 1.00 60.84 98 SER A C 1
ATOM 776 O O . SER A 1 98 ? 14.813 8.793 1.498 1.00 60.84 98 SER A O 1
ATOM 778 N N . HIS A 1 99 ? 13.321 7.327 0.672 1.00 66.75 99 HIS A N 1
ATOM 779 C CA . HIS A 1 99 ? 12.133 8.067 1.079 1.00 66.75 99 HIS A CA 1
ATOM 780 C C . HIS A 1 99 ? 11.138 7.111 1.754 1.00 66.75 99 HIS A C 1
ATOM 782 O O . HIS A 1 99 ? 10.989 5.970 1.307 1.00 66.75 99 HIS A O 1
ATOM 788 N N . PRO A 1 100 ? 10.474 7.527 2.841 1.00 72.00 100 PRO A N 1
ATOM 789 C CA . PRO A 1 100 ? 9.426 6.736 3.469 1.00 72.00 100 PRO A CA 1
ATOM 790 C C . PRO A 1 100 ? 8.153 6.755 2.609 1.00 72.00 100 PRO A C 1
ATOM 792 O O . PRO A 1 100 ? 7.627 7.811 2.279 1.00 72.00 100 PRO A O 1
ATOM 795 N N . THR A 1 101 ? 7.612 5.578 2.288 1.00 69.31 101 THR A N 1
ATOM 796 C CA . THR A 1 101 ? 6.395 5.423 1.464 1.00 69.31 101 THR A CA 1
ATOM 797 C C . THR A 1 101 ? 5.090 5.667 2.231 1.00 69.31 101 THR A C 1
ATOM 799 O O . THR A 1 101 ? 4.020 5.693 1.635 1.00 69.31 101 THR A O 1
ATOM 802 N N . GLY A 1 102 ? 5.143 5.814 3.562 1.00 69.00 102 GLY A N 1
ATOM 803 C CA . GLY A 1 102 ? 3.971 6.113 4.397 1.00 69.00 102 GLY A CA 1
ATOM 804 C C . GLY A 1 102 ? 2.969 4.963 4.583 1.00 69.00 102 GLY A C 1
ATOM 805 O O . GLY A 1 102 ? 2.001 5.127 5.323 1.00 69.00 102 GLY A O 1
ATOM 806 N N . VAL A 1 103 ? 3.215 3.783 3.997 1.00 73.31 103 VAL A N 1
ATOM 807 C CA . VAL A 1 103 ? 2.313 2.613 4.066 1.00 73.31 103 VAL A CA 1
ATOM 808 C C . VAL A 1 103 ? 2.070 2.160 5.509 1.00 73.31 103 VAL A C 1
ATOM 810 O O . VAL A 1 103 ? 0.928 1.945 5.901 1.00 73.31 103 VAL A O 1
ATOM 813 N N . GLY A 1 104 ? 3.120 2.074 6.334 1.00 72.31 104 GLY A N 1
ATOM 814 C CA . GLY A 1 104 ? 2.979 1.678 7.742 1.00 72.31 104 GLY A CA 1
ATOM 815 C C . GLY A 1 104 ? 2.146 2.663 8.567 1.00 72.31 104 GLY A C 1
ATOM 816 O O . GLY A 1 104 ? 1.350 2.251 9.403 1.00 72.31 104 GLY A O 1
ATOM 817 N N . LEU A 1 105 ? 2.273 3.963 8.288 1.00 71.56 105 LEU A N 1
ATOM 818 C CA . LEU A 1 105 ? 1.500 5.004 8.964 1.00 71.56 105 LEU A CA 1
ATOM 819 C C . LEU A 1 105 ? 0.019 4.947 8.567 1.00 71.56 105 LEU A C 1
ATOM 821 O O . LEU A 1 105 ? -0.846 5.047 9.434 1.00 71.56 105 LEU A O 1
ATOM 825 N N . ALA A 1 106 ? -0.275 4.702 7.287 1.00 70.81 106 ALA A N 1
ATOM 826 C CA . ALA A 1 106 ? -1.641 4.494 6.813 1.00 70.81 106 ALA A CA 1
ATOM 827 C C . ALA A 1 106 ? -2.303 3.274 7.481 1.00 70.81 106 ALA A C 1
ATOM 829 O O . ALA A 1 106 ? -3.435 3.371 7.949 1.00 70.81 106 ALA A O 1
ATOM 830 N N . VAL A 1 107 ? -1.578 2.153 7.589 1.00 76.19 107 VAL A N 1
ATOM 831 C CA . VAL A 1 107 ? -2.079 0.917 8.218 1.00 76.19 107 VAL A CA 1
ATOM 832 C C . VAL A 1 107 ? -2.341 1.097 9.716 1.00 76.19 107 VAL A C 1
ATOM 834 O O . VAL A 1 107 ? -3.316 0.553 10.224 1.00 76.19 107 VAL A O 1
ATOM 837 N N . ILE A 1 108 ? -1.515 1.866 10.431 1.00 76.56 108 ILE A N 1
ATOM 838 C CA . ILE A 1 108 ? -1.728 2.141 11.863 1.00 76.56 108 ILE A CA 1
ATOM 839 C C . ILE A 1 108 ? -2.966 3.020 12.086 1.00 76.56 108 ILE A C 1
ATOM 841 O O . ILE A 1 108 ? -3.706 2.792 13.039 1.00 76.56 108 ILE A O 1
ATOM 845 N N . LEU A 1 109 ? -3.195 4.016 11.225 1.00 72.81 109 LEU A N 1
ATOM 846 C CA . LEU A 1 109 ? -4.281 4.984 11.402 1.00 72.81 109 LEU A CA 1
ATOM 847 C C . LEU A 1 109 ? -5.642 4.473 10.914 1.00 72.81 109 LEU A C 1
ATOM 849 O O . LEU A 1 109 ? -6.652 4.746 11.556 1.00 72.81 109 LEU A O 1
ATOM 853 N N . PHE A 1 110 ? -5.677 3.740 9.799 1.00 70.94 110 PHE A N 1
ATOM 854 C CA . PHE A 1 110 ? -6.926 3.321 9.150 1.00 70.94 110 PHE A CA 1
ATOM 855 C C . PHE A 1 110 ? -7.128 1.800 9.121 1.00 70.94 110 PHE A C 1
ATOM 857 O O . PHE A 1 110 ? -8.202 1.328 8.754 1.00 70.94 110 PHE A O 1
ATOM 864 N N . GLY A 1 111 ? -6.135 1.022 9.563 1.00 70.81 111 GLY A N 1
ATOM 865 C CA . GLY A 1 111 ? -6.128 -0.434 9.450 1.00 70.81 111 GLY A CA 1
ATOM 866 C C . GLY A 1 111 ? -5.634 -0.918 8.077 1.00 70.81 111 GLY A C 1
ATOM 867 O O . GLY A 1 111 ? -5.509 -0.137 7.135 1.00 70.81 111 GLY A O 1
ATOM 868 N N . PRO A 1 112 ? -5.335 -2.221 7.927 1.00 71.31 112 PRO A N 1
ATOM 869 C CA . PRO A 1 112 ? -4.871 -2.811 6.664 1.00 71.31 112 PRO A CA 1
ATOM 870 C C . PRO A 1 112 ? -5.976 -2.959 5.601 1.00 71.31 112 PRO A C 1
ATOM 872 O O . PRO A 1 112 ? -5.756 -3.607 4.578 1.00 71.31 112 PRO A O 1
ATOM 875 N N . GLY A 1 113 ? -7.171 -2.421 5.851 1.00 54.72 113 GLY A N 1
ATOM 876 C CA . GLY A 1 113 ? -8.354 -2.613 5.026 1.00 54.72 113 GLY A CA 1
ATOM 877 C C . GLY A 1 113 ? -9.335 -1.482 5.179 1.00 54.72 113 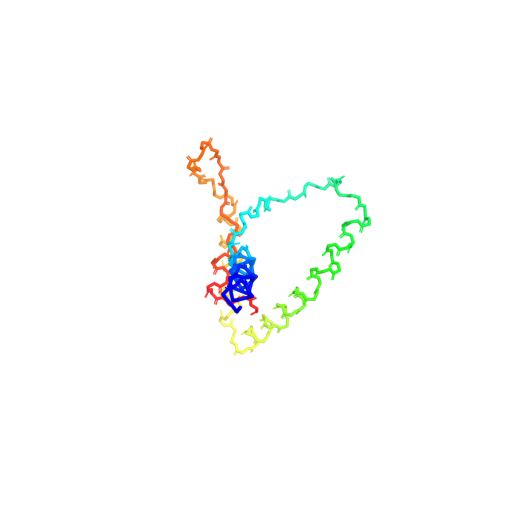GLY A C 1
ATOM 878 O O . GLY A 1 113 ? -9.578 -1.078 6.338 1.00 54.72 113 GLY A O 1
#

InterPro domains:
  IPR002751 Metal transport protein CbiM/NikMN [PF01891] (32-112)
  IPR018024 Cobalamin (vitamin B12) transport protein CbiM [PTHR43627] (9-112)